Protein AF-A0A7X9KN10-F1 (afdb_monomer_lite)

Radius of gyration: 21.13 Å; chains: 1; bounding box: 51×43×58 Å

Structure (mmCIF, N/CA/C/O backbone):
data_AF-A0A7X9KN10-F1
#
_entry.id   AF-A0A7X9KN10-F1
#
loop_
_atom_site.group_PDB
_atom_site.id
_atom_site.type_symbol
_atom_site.label_atom_id
_atom_site.label_alt_id
_atom_site.label_comp_id
_atom_site.label_asym_id
_atom_site.label_entity_id
_atom_site.label_seq_id
_atom_site.pdbx_PDB_ins_code
_atom_site.Cartn_x
_atom_site.Cartn_y
_atom_site.Cartn_z
_atom_site.occupancy
_atom_site.B_iso_or_equiv
_atom_site.auth_seq_id
_atom_site.auth_comp_id
_atom_site.auth_asym_id
_atom_site.auth_atom_id
_atom_site.pdbx_PDB_model_num
ATOM 1 N N . TYR A 1 1 ? 19.160 -0.267 -22.738 1.00 94.94 1 TYR A N 1
ATOM 2 C CA . TYR A 1 1 ? 20.624 -0.060 -22.728 1.00 94.94 1 TYR A CA 1
ATOM 3 C C . TYR A 1 1 ? 20.928 1.258 -22.038 1.00 94.94 1 TYR A C 1
ATOM 5 O O . TYR A 1 1 ? 20.143 2.187 -22.183 1.00 94.94 1 TYR A O 1
ATOM 13 N N . MET A 1 2 ? 22.030 1.331 -21.299 1.00 96.31 2 MET A N 1
ATOM 14 C CA . MET A 1 2 ? 22.566 2.545 -20.688 1.00 96.31 2 MET A CA 1
ATOM 15 C C . MET A 1 2 ? 23.537 3.211 -21.665 1.00 96.31 2 MET A C 1
ATOM 17 O O . MET A 1 2 ? 24.309 2.525 -22.335 1.00 96.31 2 MET A O 1
ATOM 21 N N . ARG A 1 3 ? 23.489 4.541 -21.766 1.00 96.19 3 ARG A N 1
ATOM 22 C CA . ARG A 1 3 ? 24.441 5.310 -22.575 1.00 96.19 3 ARG A CA 1
ATOM 23 C C . ARG A 1 3 ? 25.687 5.589 -21.742 1.00 96.19 3 ARG A C 1
ATOM 25 O O . ARG A 1 3 ? 25.576 6.169 -20.667 1.00 96.19 3 ARG A O 1
ATOM 32 N N . THR A 1 4 ? 26.852 5.217 -22.252 1.00 96.19 4 THR A N 1
ATOM 33 C CA . THR A 1 4 ? 28.153 5.552 -21.667 1.00 96.19 4 THR A CA 1
ATOM 34 C C . THR A 1 4 ? 29.012 6.263 -22.708 1.00 96.19 4 THR A C 1
ATOM 36 O O . THR A 1 4 ? 28.696 6.270 -23.899 1.00 96.19 4 THR A O 1
ATOM 39 N N . THR A 1 5 ? 30.128 6.863 -22.290 1.00 96.12 5 THR A N 1
ATOM 40 C CA . THR A 1 5 ? 31.088 7.483 -23.224 1.00 96.12 5 THR A CA 1
ATOM 41 C C . THR A 1 5 ? 31.729 6.473 -24.179 1.00 96.12 5 THR A C 1
ATOM 43 O O . THR A 1 5 ? 32.298 6.866 -25.192 1.00 96.12 5 THR A O 1
ATOM 46 N N . ARG A 1 6 ? 31.629 5.174 -23.871 1.00 94.69 6 ARG A N 1
ATOM 47 C CA . ARG A 1 6 ? 32.185 4.067 -24.658 1.00 94.69 6 ARG A CA 1
ATOM 48 C C . ARG A 1 6 ? 31.149 3.385 -25.553 1.00 94.69 6 ARG A C 1
ATOM 50 O O . ARG A 1 6 ? 31.516 2.500 -26.319 1.00 94.69 6 ARG A O 1
ATOM 57 N N . GLY A 1 7 ? 29.880 3.785 -25.476 1.00 95.88 7 GLY A N 1
ATOM 58 C CA . GLY A 1 7 ? 28.798 3.230 -26.282 1.00 95.88 7 GLY A CA 1
ATOM 59 C C . GLY A 1 7 ? 27.590 2.804 -25.453 1.00 95.88 7 GLY A C 1
ATOM 60 O O . GLY A 1 7 ? 27.316 3.343 -24.382 1.00 95.88 7 GLY A O 1
ATOM 61 N N . LEU A 1 8 ? 26.819 1.860 -25.991 1.00 97.12 8 LEU A N 1
ATOM 62 C CA . LEU A 1 8 ? 25.632 1.324 -25.332 1.00 97.12 8 LEU A CA 1
ATOM 63 C C . LEU A 1 8 ? 25.994 0.095 -24.505 1.00 97.12 8 LEU A C 1
ATOM 65 O O . LEU A 1 8 ? 26.495 -0.892 -25.037 1.00 97.12 8 LEU A O 1
ATOM 69 N N . GLU A 1 9 ? 25.652 0.125 -23.224 1.00 96.94 9 GLU A N 1
ATOM 70 C CA . GLU A 1 9 ? 25.831 -1.007 -22.320 1.00 96.94 9 GLU A CA 1
ATOM 71 C C . GLU A 1 9 ? 24.484 -1.644 -21.986 1.00 96.94 9 GLU A C 1
ATOM 73 O O . GLU A 1 9 ? 23.473 -0.967 -21.764 1.00 96.94 9 GLU A O 1
ATOM 78 N N . ARG A 1 10 ? 24.425 -2.977 -22.007 1.00 96.69 10 ARG A N 1
ATOM 79 C CA . ARG A 1 10 ? 23.185 -3.694 -21.706 1.00 96.69 10 ARG A CA 1
ATOM 80 C C . ARG A 1 10 ? 22.887 -3.594 -20.212 1.00 96.69 10 ARG A C 1
ATOM 82 O O . ARG A 1 10 ? 23.730 -3.912 -19.383 1.00 96.69 10 ARG A O 1
ATOM 89 N N . VAL A 1 11 ? 21.660 -3.193 -19.890 1.00 96.88 11 VAL A N 1
ATOM 90 C CA . VAL A 1 11 ? 21.141 -3.187 -18.518 1.00 96.88 11 VAL A CA 1
ATOM 91 C C . VAL A 1 11 ? 20.359 -4.475 -18.317 1.00 96.88 11 VAL A C 1
ATOM 93 O O . VAL A 1 11 ? 19.468 -4.771 -19.111 1.00 96.88 11 VAL A O 1
ATOM 96 N N . HIS A 1 12 ? 20.708 -5.235 -17.283 1.00 95.25 12 HIS A N 1
ATOM 97 C CA . HIS A 1 12 ? 20.063 -6.513 -16.965 1.00 95.25 12 HIS A CA 1
ATOM 98 C C . HIS A 1 12 ? 19.034 -6.387 -15.839 1.00 95.25 12 HIS A C 1
ATOM 100 O O . HIS A 1 12 ? 18.070 -7.144 -15.812 1.00 95.25 12 HIS A O 1
ATOM 106 N N . ALA A 1 13 ? 19.210 -5.419 -14.939 1.00 96.75 13 ALA A N 1
ATOM 107 C CA . ALA A 1 13 ? 18.285 -5.140 -13.852 1.00 96.75 13 ALA A CA 1
ATOM 108 C C . ALA A 1 13 ? 18.209 -3.634 -13.580 1.00 96.75 13 ALA A C 1
ATOM 110 O O . ALA A 1 13 ? 19.205 -2.923 -13.726 1.00 96.75 13 ALA A O 1
ATOM 111 N N . VAL A 1 14 ? 17.033 -3.165 -13.175 1.00 96.00 14 VAL A N 1
ATOM 112 C CA . VAL A 1 14 ? 16.768 -1.779 -12.787 1.00 96.00 14 VAL A CA 1
ATOM 113 C C . VAL A 1 14 ? 16.155 -1.775 -11.395 1.00 96.00 14 VAL A C 1
ATOM 115 O O . VAL A 1 14 ? 15.059 -2.296 -11.194 1.00 96.00 14 VAL A O 1
ATOM 118 N N . TYR A 1 15 ? 16.846 -1.153 -10.442 1.00 96.62 15 TYR A N 1
ATOM 119 C CA . TYR A 1 15 ? 16.223 -0.737 -9.190 1.00 96.62 15 TYR A CA 1
ATOM 120 C C . TYR A 1 15 ? 15.508 0.591 -9.436 1.00 96.62 15 TYR A C 1
ATOM 122 O O . TYR A 1 15 ? 16.155 1.627 -9.608 1.00 96.62 15 TYR A O 1
ATOM 130 N N . ARG A 1 16 ? 14.179 0.552 -9.529 1.00 92.75 16 ARG A N 1
ATOM 131 C CA . ARG A 1 16 ? 13.374 1.741 -9.802 1.00 92.75 16 ARG A CA 1
ATOM 132 C C . ARG A 1 16 ? 13.058 2.483 -8.507 1.00 92.75 16 ARG A C 1
ATOM 134 O O . ARG A 1 16 ? 12.785 1.888 -7.470 1.00 92.75 16 ARG A O 1
ATOM 141 N N . ARG A 1 17 ? 13.057 3.809 -8.600 1.00 93.69 17 ARG A N 1
ATOM 142 C CA . ARG A 1 17 ? 12.629 4.743 -7.545 1.00 93.69 17 ARG A CA 1
ATOM 143 C C . ARG A 1 17 ? 11.554 5.685 -8.080 1.00 93.69 17 ARG A C 1
ATOM 145 O O . ARG A 1 17 ? 11.572 6.877 -7.809 1.00 93.69 17 ARG A O 1
ATOM 152 N N . LEU A 1 18 ? 10.696 5.125 -8.921 1.00 90.25 18 LEU A N 1
ATOM 153 C CA . LEU A 1 18 ? 9.658 5.815 -9.663 1.00 90.25 18 LEU A CA 1
ATOM 154 C C . LEU A 1 18 ? 8.410 4.937 -9.647 1.00 90.25 18 LEU A C 1
ATOM 156 O O . LEU A 1 18 ? 8.543 3.716 -9.782 1.00 90.25 18 LEU A O 1
ATOM 160 N N . ASP A 1 19 ? 7.242 5.555 -9.505 1.00 91.88 19 ASP A N 1
ATOM 161 C CA . ASP A 1 19 ? 5.953 4.865 -9.535 1.00 91.88 19 ASP A CA 1
ATOM 162 C C . ASP A 1 19 ? 5.658 4.276 -10.921 1.00 91.88 19 ASP A C 1
ATOM 164 O O . ASP A 1 19 ? 6.205 4.718 -11.938 1.00 91.88 19 ASP A O 1
ATOM 168 N N . ASP A 1 20 ? 4.790 3.263 -10.957 1.00 94.06 20 ASP A N 1
ATOM 169 C CA . ASP A 1 20 ? 4.433 2.511 -12.169 1.00 94.06 20 ASP A CA 1
ATOM 170 C C . ASP A 1 20 ? 3.943 3.445 -13.277 1.00 94.06 20 ASP A C 1
ATOM 172 O O . ASP A 1 20 ? 4.448 3.395 -14.397 1.00 94.06 20 ASP A O 1
ATOM 176 N N . ASP A 1 21 ? 3.051 4.370 -12.922 1.00 93.81 21 ASP A N 1
ATOM 177 C CA . ASP A 1 21 ? 2.433 5.354 -13.813 1.00 93.81 21 ASP A CA 1
ATOM 178 C C . ASP A 1 21 ? 3.431 6.136 -14.676 1.00 93.81 21 ASP A C 1
ATOM 180 O O . ASP A 1 21 ? 3.114 6.534 -15.797 1.00 93.81 21 ASP A O 1
ATOM 184 N N . PHE A 1 22 ? 4.635 6.379 -14.159 1.00 96.25 22 PHE A N 1
ATOM 185 C CA . PHE A 1 22 ? 5.619 7.243 -14.800 1.00 96.25 22 PHE A CA 1
ATOM 186 C C . PHE A 1 22 ? 6.720 6.471 -15.528 1.00 96.25 22 PHE A C 1
ATOM 188 O O . PHE A 1 22 ? 7.530 7.097 -16.212 1.00 96.25 22 PHE A O 1
ATOM 195 N N . ILE A 1 23 ? 6.781 5.142 -15.398 1.00 95.69 23 ILE A N 1
ATOM 196 C CA . ILE A 1 23 ? 7.951 4.347 -15.796 1.00 95.69 23 ILE A CA 1
ATOM 197 C C . ILE A 1 23 ? 8.077 4.125 -17.309 1.00 95.69 23 ILE A C 1
ATOM 199 O O . ILE A 1 23 ? 9.189 3.950 -17.812 1.00 95.69 23 ILE A O 1
ATOM 203 N N . ASP A 1 24 ? 6.962 4.146 -18.040 1.00 97.12 24 ASP A N 1
ATOM 204 C CA . ASP A 1 24 ? 6.918 3.932 -19.488 1.00 97.12 24 ASP A CA 1
ATOM 205 C C . ASP A 1 24 ? 5.727 4.688 -20.103 1.00 97.12 24 ASP A C 1
ATOM 207 O O . ASP A 1 24 ? 4.584 4.245 -19.960 1.00 97.12 24 ASP A O 1
ATOM 211 N N . PRO A 1 25 ? 5.959 5.810 -20.809 1.00 96.88 25 PRO A N 1
ATOM 212 C CA . PRO A 1 25 ? 4.875 6.602 -21.388 1.00 96.88 25 PRO A CA 1
ATOM 213 C C . PRO A 1 25 ? 4.157 5.908 -22.554 1.00 96.88 25 PRO A C 1
ATOM 215 O O . PRO A 1 25 ? 3.141 6.406 -23.026 1.00 96.88 25 PRO A O 1
ATOM 218 N N . LEU A 1 26 ? 4.666 4.772 -23.050 1.00 97.19 26 LEU A N 1
ATOM 219 C CA . LEU A 1 26 ? 3.982 4.002 -24.092 1.00 97.19 26 LEU A CA 1
ATOM 220 C C . LEU A 1 26 ? 2.920 3.045 -23.540 1.00 97.19 26 LEU A C 1
ATOM 222 O O . LEU A 1 26 ? 2.130 2.528 -24.325 1.00 97.19 26 LEU A O 1
ATOM 226 N N . GLU A 1 27 ? 2.921 2.784 -22.234 1.00 96.06 27 GLU A N 1
ATOM 227 C CA . GLU A 1 27 ? 1.994 1.840 -21.591 1.00 96.06 27 GLU A CA 1
ATOM 228 C C . GLU A 1 27 ? 1.183 2.497 -20.465 1.00 96.06 27 GLU A C 1
ATOM 230 O O . GLU A 1 27 ? 0.051 2.089 -20.221 1.00 96.06 27 GLU A O 1
ATOM 235 N N . PHE A 1 28 ? 1.738 3.518 -19.800 1.00 95.75 28 PHE A N 1
ATOM 236 C CA . PHE A 1 28 ? 1.0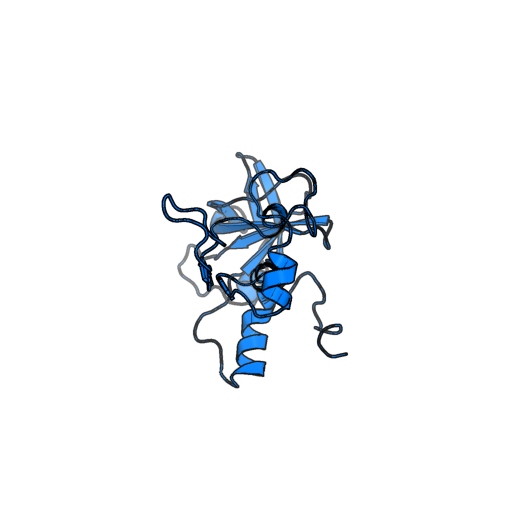93 4.241 -18.701 1.00 95.75 28 PHE A CA 1
ATOM 237 C C . PHE A 1 28 ? 0.829 5.709 -19.073 1.00 95.75 28 PHE A C 1
ATOM 239 O O . PHE A 1 28 ? 0.171 5.975 -20.077 1.00 95.75 28 PHE A O 1
ATOM 246 N N . ARG A 1 29 ? 1.299 6.680 -18.273 1.00 95.06 29 ARG A N 1
ATOM 247 C CA . ARG A 1 29 ? 1.040 8.107 -18.504 1.00 95.06 29 ARG A CA 1
ATOM 248 C C . ARG A 1 29 ? 1.792 8.620 -19.738 1.00 95.06 29 ARG A C 1
ATOM 250 O O . ARG A 1 29 ? 3.024 8.700 -19.690 1.00 95.06 29 ARG A O 1
ATOM 257 N N . PRO A 1 30 ? 1.094 9.016 -20.820 1.00 95.88 30 PRO A N 1
ATOM 258 C CA . PRO A 1 30 ? 1.738 9.402 -22.077 1.00 95.88 30 PRO A CA 1
ATOM 259 C C . PRO A 1 30 ? 2.505 10.727 -21.987 1.00 95.88 30 PRO A C 1
ATOM 261 O O . PRO A 1 30 ? 3.370 10.995 -22.816 1.00 95.88 30 PRO A O 1
ATOM 264 N N . ASP A 1 31 ? 2.203 11.549 -20.985 1.00 95.25 31 ASP A N 1
ATOM 265 C CA . ASP A 1 31 ? 2.880 12.806 -20.671 1.00 95.25 31 ASP A CA 1
ATOM 266 C C . ASP A 1 31 ? 4.082 12.630 -19.723 1.00 95.25 31 ASP A C 1
ATOM 268 O O . ASP A 1 31 ? 4.784 13.601 -19.431 1.00 95.25 31 ASP A O 1
ATOM 272 N N . SER A 1 32 ? 4.369 11.406 -19.257 1.00 94.38 32 SER A N 1
ATOM 273 C CA . SER A 1 32 ? 5.531 11.150 -18.403 1.00 94.38 32 SER A CA 1
ATOM 274 C C . SER A 1 32 ? 6.844 11.388 -19.152 1.00 94.38 32 SER A C 1
ATOM 276 O O . SER A 1 32 ? 7.168 10.715 -20.131 1.00 94.38 32 SER A O 1
ATOM 278 N N . MET A 1 33 ? 7.658 12.292 -18.607 1.00 94.75 33 MET A N 1
ATOM 279 C CA . MET A 1 33 ? 9.023 12.572 -19.069 1.00 94.75 33 MET A CA 1
ATOM 280 C C . MET A 1 33 ? 10.101 11.859 -18.232 1.00 94.75 33 MET A C 1
ATOM 282 O O . MET A 1 33 ? 11.291 12.047 -18.478 1.00 94.75 33 MET A O 1
ATOM 286 N N . LEU A 1 34 ? 9.700 11.078 -17.221 1.00 94.75 34 LEU A N 1
ATOM 287 C CA . LEU A 1 34 ? 10.609 10.443 -16.254 1.00 94.75 34 LEU A CA 1
ATOM 288 C C . LEU A 1 34 ? 11.011 9.017 -16.656 1.00 94.75 34 LEU A C 1
ATOM 290 O O . LEU A 1 34 ? 12.094 8.550 -16.300 1.00 94.75 34 LEU A O 1
ATOM 294 N N . GLY A 1 35 ? 10.121 8.323 -17.363 1.00 94.06 35 GLY A N 1
ATOM 295 C CA . GLY A 1 35 ? 10.255 6.915 -17.714 1.00 94.06 35 GLY A CA 1
ATOM 296 C C . GLY A 1 35 ? 11.144 6.631 -18.922 1.00 94.06 35 GLY A C 1
ATOM 297 O O . GLY A 1 35 ? 11.759 7.511 -19.522 1.00 94.06 35 GLY A O 1
ATOM 298 N N . VAL A 1 36 ? 11.176 5.357 -19.312 1.00 96.62 36 VAL A N 1
ATOM 299 C CA . VAL A 1 36 ? 11.877 4.879 -20.506 1.00 96.62 36 VAL A CA 1
ATOM 300 C C . VAL A 1 36 ? 10.857 4.234 -21.451 1.00 96.62 36 VAL A C 1
ATOM 302 O O . VAL A 1 36 ? 10.347 3.159 -21.135 1.00 96.62 36 VAL A O 1
ATOM 305 N N . PRO A 1 37 ? 10.582 4.838 -22.623 1.00 97.44 37 PRO A N 1
ATOM 306 C CA . PRO A 1 37 ? 9.661 4.277 -23.608 1.00 97.44 37 PRO A CA 1
ATOM 307 C C . PRO A 1 37 ? 10.003 2.826 -23.987 1.00 97.44 37 PRO A C 1
ATOM 309 O O . PRO A 1 37 ? 11.098 2.542 -24.481 1.00 97.44 37 PRO A O 1
ATOM 312 N N . GLY A 1 38 ? 9.057 1.906 -23.794 1.00 96.50 38 GLY A N 1
ATOM 313 C CA . GLY A 1 38 ? 9.187 0.481 -24.120 1.00 96.50 38 GLY A CA 1
ATOM 314 C C . GLY A 1 38 ? 9.874 -0.380 -23.052 1.00 96.50 38 GLY A C 1
ATOM 315 O O . GLY A 1 38 ? 10.154 -1.555 -23.313 1.00 96.50 38 GLY A O 1
ATOM 316 N N . LEU A 1 39 ? 10.145 0.167 -21.865 1.00 96.44 39 LEU A N 1
ATOM 317 C CA . LEU A 1 39 ? 10.701 -0.569 -20.731 1.00 96.44 39 LEU A CA 1
ATOM 318 C C . LEU A 1 39 ? 9.786 -1.708 -20.266 1.00 96.44 39 LEU A C 1
ATOM 320 O O . LEU A 1 39 ? 10.274 -2.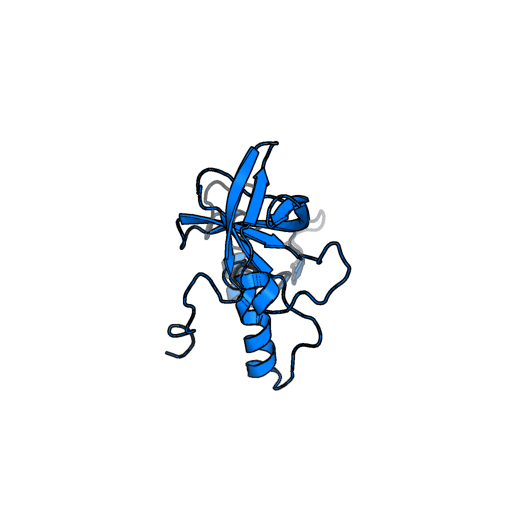805 -19.993 1.00 96.44 39 LEU A O 1
ATOM 324 N N . VAL A 1 40 ? 8.469 -1.502 -20.247 1.00 96.50 40 VAL A N 1
ATOM 325 C CA . VAL A 1 40 ? 7.505 -2.546 -19.862 1.00 96.50 40 VAL A CA 1
ATOM 326 C C . VAL A 1 40 ? 7.550 -3.707 -20.848 1.00 96.50 40 VAL A C 1
ATOM 328 O O . VAL A 1 40 ? 7.539 -4.868 -20.442 1.00 96.50 40 VAL A O 1
ATOM 331 N N . ARG A 1 41 ? 7.675 -3.427 -22.151 1.00 97.06 41 ARG A N 1
ATOM 332 C CA . ARG A 1 41 ? 7.831 -4.477 -23.169 1.00 97.06 41 ARG A CA 1
ATOM 333 C C . ARG A 1 41 ? 9.119 -5.273 -22.966 1.00 97.06 41 ARG A C 1
ATOM 335 O O . ARG A 1 41 ? 9.090 -6.497 -23.053 1.00 97.06 41 ARG A O 1
ATOM 342 N N . ALA A 1 42 ? 10.231 -4.606 -22.649 1.00 96.38 42 ALA A N 1
ATOM 343 C CA . ALA A 1 42 ? 11.501 -5.271 -22.351 1.00 96.38 42 ALA A CA 1
ATOM 344 C C . ALA A 1 42 ? 11.423 -6.156 -21.093 1.00 96.38 42 ALA A C 1
ATOM 346 O O . ALA A 1 42 ? 11.972 -7.264 -21.090 1.00 96.38 42 ALA A O 1
ATOM 347 N N . TYR A 1 43 ? 10.722 -5.684 -20.056 1.00 96.56 43 TYR A N 1
ATOM 348 C CA . TYR A 1 43 ? 10.447 -6.434 -18.830 1.00 96.56 43 TYR A CA 1
ATOM 349 C C . TYR A 1 43 ? 9.572 -7.663 -19.105 1.00 96.56 43 TYR A C 1
ATOM 351 O O . TYR A 1 43 ? 9.961 -8.778 -18.765 1.00 96.56 43 TYR A O 1
ATOM 359 N N . ARG A 1 44 ? 8.450 -7.495 -19.820 1.00 95.00 44 ARG A N 1
ATOM 360 C CA . ARG A 1 44 ? 7.555 -8.598 -20.225 1.00 95.00 44 ARG A CA 1
ATOM 361 C C . ARG A 1 44 ? 8.247 -9.630 -21.115 1.00 95.00 44 ARG A C 1
ATOM 363 O O . ARG A 1 44 ? 7.915 -10.806 -21.047 1.00 95.00 44 ARG A O 1
ATOM 370 N N . ALA A 1 45 ? 9.214 -9.204 -21.926 1.00 96.56 45 ALA A N 1
ATOM 371 C CA . ALA A 1 45 ? 10.045 -10.093 -22.737 1.00 96.56 45 ALA A CA 1
ATOM 372 C C . ALA A 1 45 ? 11.138 -10.829 -21.930 1.00 96.56 45 ALA A C 1
ATOM 374 O O . ALA A 1 45 ? 11.909 -11.590 -22.511 1.00 96.56 45 ALA A O 1
ATOM 375 N N . GLY A 1 46 ? 11.262 -10.580 -20.621 1.00 95.50 46 GLY A N 1
ATOM 376 C CA . GLY A 1 46 ? 12.269 -11.205 -19.757 1.00 95.50 46 GLY A CA 1
ATOM 377 C C . GLY A 1 46 ? 13.705 -10.739 -20.026 1.00 95.50 46 GLY A C 1
ATOM 378 O O . GLY A 1 46 ? 14.661 -11.403 -19.634 1.00 95.50 46 GLY A O 1
ATOM 379 N N . THR A 1 47 ? 13.888 -9.610 -20.719 1.00 96.31 47 THR A N 1
ATOM 380 C CA . THR A 1 47 ? 15.225 -9.130 -21.125 1.00 96.31 47 THR A CA 1
ATOM 381 C C . THR A 1 47 ? 15.888 -8.205 -20.104 1.00 96.31 47 THR A C 1
ATOM 383 O O . THR A 1 47 ? 17.100 -7.979 -20.199 1.00 96.31 47 THR A O 1
ATOM 386 N N . VAL A 1 48 ? 15.103 -7.703 -19.145 1.00 96.88 48 VAL A N 1
ATOM 387 C CA . VAL A 1 48 ? 15.510 -6.865 -18.012 1.00 96.88 48 VAL A CA 1
ATOM 388 C C . VAL A 1 48 ? 14.626 -7.184 -16.802 1.00 96.88 48 VAL A C 1
ATOM 390 O O . VAL A 1 48 ? 13.422 -7.373 -16.953 1.00 96.88 48 VAL A O 1
ATOM 393 N N . ALA A 1 49 ? 15.207 -7.233 -15.605 1.00 97.00 49 ALA A N 1
ATOM 394 C CA . ALA A 1 49 ? 14.471 -7.320 -14.344 1.00 97.00 49 ALA A CA 1
ATOM 395 C C . ALA A 1 49 ? 14.197 -5.920 -13.769 1.00 97.00 49 ALA A C 1
ATOM 397 O O . ALA A 1 49 ? 15.029 -5.022 -13.895 1.00 97.00 49 ALA A O 1
ATOM 398 N N . ILE A 1 50 ? 13.056 -5.732 -13.106 1.00 96.56 50 ILE A N 1
ATOM 399 C CA . ILE A 1 50 ? 12.701 -4.474 -12.433 1.00 96.56 50 ILE A CA 1
ATOM 400 C C . ILE A 1 50 ? 12.404 -4.774 -10.965 1.00 96.56 50 ILE A C 1
ATOM 402 O O . ILE A 1 50 ? 11.656 -5.703 -10.664 1.00 96.56 50 ILE A O 1
ATOM 406 N N . ALA A 1 51 ? 12.994 -3.988 -10.066 1.00 94.25 51 ALA A N 1
ATOM 407 C CA . ALA A 1 51 ? 12.779 -4.074 -8.627 1.00 94.25 51 ALA A CA 1
ATOM 408 C C . ALA A 1 51 ? 12.332 -2.708 -8.073 1.00 94.25 51 ALA A C 1
ATOM 410 O O . ALA A 1 51 ? 13.048 -1.727 -8.262 1.00 94.25 51 ALA A O 1
ATOM 411 N N . ASN A 1 52 ? 11.189 -2.583 -7.393 1.00 93.31 52 ASN A N 1
ATOM 412 C CA . ASN A 1 52 ? 10.126 -3.591 -7.239 1.00 93.31 52 ASN A CA 1
ATOM 413 C C . ASN A 1 52 ? 9.426 -3.889 -8.573 1.00 93.31 52 ASN A C 1
ATOM 415 O O . ASN A 1 52 ? 9.460 -3.062 -9.488 1.00 93.31 52 ASN A O 1
ATOM 419 N N . ALA A 1 53 ? 8.788 -5.058 -8.680 1.00 93.12 53 ALA A N 1
ATOM 420 C CA . ALA A 1 53 ? 7.995 -5.407 -9.857 1.00 93.12 53 ALA A CA 1
ATOM 421 C C . ALA A 1 53 ? 6.866 -4.386 -10.094 1.00 93.12 53 ALA A C 1
ATOM 423 O O . ALA A 1 53 ? 6.498 -3.621 -9.200 1.00 93.12 53 ALA A O 1
ATOM 424 N N . LEU A 1 54 ? 6.339 -4.352 -11.315 1.00 93.00 54 LEU A N 1
ATOM 425 C CA . LEU A 1 54 ? 5.152 -3.557 -11.625 1.00 93.00 54 LEU A CA 1
ATOM 426 C C . LEU A 1 54 ? 3.917 -4.219 -10.997 1.00 93.00 54 LEU A C 1
ATOM 428 O O . LEU A 1 54 ? 3.834 -5.445 -10.946 1.00 93.00 54 LEU A O 1
ATOM 432 N N . GLY A 1 55 ? 2.971 -3.416 -10.522 1.00 88.62 55 GLY A N 1
ATOM 433 C CA . GLY A 1 55 ? 1.713 -3.860 -9.927 1.00 88.62 55 GLY A CA 1
ATOM 434 C C . GLY A 1 55 ? 1.795 -4.266 -8.455 1.00 88.62 55 GLY A C 1
ATOM 435 O O . GLY A 1 55 ? 0.783 -4.684 -7.900 1.00 88.62 55 GLY A O 1
ATOM 436 N N . THR A 1 56 ? 2.946 -4.127 -7.783 1.00 90.50 56 THR A N 1
ATOM 437 C CA . THR A 1 56 ? 3.058 -4.476 -6.350 1.00 90.50 56 THR A CA 1
ATOM 438 C C . THR A 1 56 ? 2.156 -3.629 -5.454 1.00 90.50 56 THR A C 1
ATOM 440 O O . THR A 1 56 ? 1.810 -4.087 -4.371 1.00 90.50 56 THR A O 1
ATOM 443 N N . GLY A 1 57 ? 1.729 -2.452 -5.931 1.00 83.31 57 GLY A N 1
ATOM 444 C CA . GLY A 1 57 ? 0.810 -1.554 -5.226 1.00 83.31 57 GLY A CA 1
ATOM 445 C C . GLY A 1 57 ? -0.571 -2.154 -4.919 1.00 83.31 57 GLY A C 1
ATOM 446 O O . GLY A 1 57 ? -1.306 -1.658 -4.081 1.00 83.31 57 GLY A O 1
ATOM 447 N N . VAL A 1 58 ? -0.962 -3.248 -5.586 1.00 81.50 58 VAL A N 1
ATOM 448 C CA . VAL A 1 58 ? -2.218 -3.934 -5.240 1.00 81.50 58 VAL A CA 1
ATOM 449 C C . VAL A 1 58 ? -2.112 -4.681 -3.908 1.00 81.50 58 VAL A C 1
ATOM 451 O O . VAL A 1 58 ? -3.114 -4.893 -3.239 1.00 81.50 58 VAL A O 1
ATOM 454 N N . ALA A 1 59 ? -0.906 -5.114 -3.528 1.00 81.50 59 ALA A N 1
ATOM 455 C CA . ALA A 1 59 ? -0.693 -5.929 -2.336 1.00 81.50 59 ALA A CA 1
ATOM 456 C C . ALA A 1 59 ? -0.579 -5.088 -1.054 1.00 81.50 59 ALA A C 1
ATOM 458 O O . ALA A 1 59 ? -0.847 -5.604 0.028 1.00 81.50 59 ALA A O 1
ATOM 459 N N . ASP A 1 60 ? -0.184 -3.819 -1.167 1.00 78.56 60 ASP A N 1
ATOM 460 C CA . ASP A 1 60 ? -0.107 -2.865 -0.054 1.00 78.56 60 ASP A CA 1
ATOM 461 C C . ASP A 1 60 ? -1.293 -1.883 -0.014 1.00 78.56 60 ASP A C 1
ATOM 463 O O . ASP A 1 60 ? -1.370 -1.045 0.890 1.00 78.56 60 ASP A O 1
ATOM 467 N N . ASP A 1 61 ? -2.247 -2.017 -0.942 1.00 75.50 61 ASP A N 1
ATOM 468 C CA . ASP A 1 61 ? -3.477 -1.234 -0.953 1.00 75.50 61 ASP A CA 1
ATOM 469 C C . ASP A 1 61 ? -4.262 -1.430 0.353 1.00 75.50 61 ASP A C 1
ATOM 471 O O . ASP A 1 61 ? -4.417 -2.547 0.856 1.00 75.50 61 ASP A O 1
ATOM 475 N N . LYS A 1 62 ? -4.808 -0.343 0.909 1.00 69.38 62 LYS A N 1
ATOM 476 C CA . LYS A 1 62 ? -5.503 -0.388 2.206 1.00 69.38 62 LYS A CA 1
ATOM 477 C C . LYS A 1 62 ? -6.760 -1.255 2.189 1.00 69.38 62 LYS A C 1
ATOM 479 O O . LYS A 1 62 ? -7.121 -1.810 3.224 1.00 69.38 62 LYS A O 1
ATOM 484 N N . ALA A 1 63 ? -7.418 -1.401 1.041 1.00 67.88 63 ALA A N 1
ATOM 485 C CA . ALA A 1 63 ? -8.549 -2.310 0.894 1.00 67.88 63 ALA A CA 1
ATOM 486 C C . ALA A 1 63 ? -8.107 -3.782 0.890 1.00 67.88 63 ALA A C 1
ATOM 488 O O . ALA A 1 63 ? -8.894 -4.657 1.257 1.00 67.88 63 ALA A O 1
ATOM 489 N N . VAL A 1 64 ? -6.858 -4.059 0.502 1.00 72.50 64 VAL A N 1
ATOM 490 C CA . VAL A 1 64 ? -6.275 -5.407 0.469 1.00 72.50 64 VAL A CA 1
ATOM 491 C C . VAL A 1 64 ? -5.578 -5.759 1.782 1.00 72.50 64 VAL A C 1
ATOM 493 O O . VAL A 1 64 ? -5.624 -6.917 2.195 1.00 72.50 64 VAL A O 1
ATOM 496 N N . TYR A 1 65 ? -5.005 -4.775 2.479 1.00 75.06 65 TYR A N 1
ATOM 497 C CA . TYR A 1 65 ? -4.207 -4.961 3.694 1.00 75.06 65 TYR A CA 1
ATOM 498 C C . TYR A 1 65 ? -4.918 -5.792 4.768 1.00 75.06 65 TYR A C 1
ATOM 500 O O . TYR A 1 65 ? -4.289 -6.602 5.450 1.00 75.06 65 TYR A O 1
ATOM 508 N N . HIS A 1 66 ? -6.245 -5.674 4.882 1.00 72.38 66 HIS A N 1
ATOM 509 C CA . HIS A 1 66 ? -7.028 -6.489 5.810 1.00 72.38 66 HIS A CA 1
ATOM 510 C C . HIS A 1 66 ? -6.858 -8.004 5.582 1.00 72.38 66 HIS A C 1
ATOM 512 O O . HIS A 1 66 ? -6.870 -8.757 6.549 1.00 72.38 66 HIS A O 1
ATOM 518 N N . TYR A 1 67 ? -6.678 -8.463 4.342 1.00 80.50 67 TYR A N 1
ATOM 519 C CA . TYR A 1 67 ? -6.591 -9.889 4.010 1.00 80.50 67 TYR A CA 1
ATOM 520 C C . TYR A 1 67 ? -5.229 -10.519 4.309 1.00 80.50 67 TYR A C 1
ATOM 522 O O . TYR A 1 67 ? -5.090 -11.730 4.160 1.00 80.50 67 TYR A O 1
ATOM 530 N N . VAL A 1 68 ? -4.226 -9.746 4.739 1.00 86.38 68 VAL A N 1
ATOM 531 C CA . VAL A 1 68 ? -2.875 -10.260 5.020 1.00 86.38 68 VAL A CA 1
ATOM 532 C C . VAL A 1 68 ? -2.883 -11.462 5.988 1.00 86.38 68 VAL A C 1
ATOM 534 O O . VAL A 1 68 ? -2.242 -12.462 5.664 1.00 86.38 68 VAL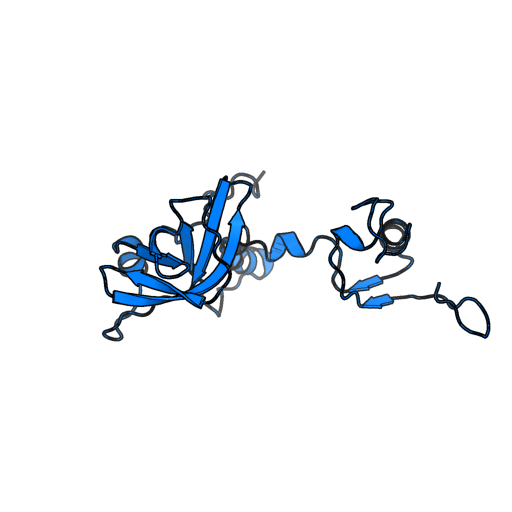 A O 1
ATOM 537 N N . PRO A 1 69 ? -3.642 -11.466 7.105 1.00 85.25 69 PRO A N 1
ATOM 538 C CA . PRO A 1 69 ? -3.811 -12.646 7.955 1.00 85.25 69 PRO A CA 1
ATOM 539 C C . PRO A 1 69 ? -4.308 -13.893 7.213 1.00 85.25 69 PRO A C 1
ATOM 541 O O . PRO A 1 69 ? -3.754 -14.977 7.381 1.00 85.25 69 PRO A O 1
ATOM 544 N N . GLU A 1 70 ? -5.320 -13.742 6.358 1.00 83.94 70 GLU A N 1
ATOM 545 C CA . GLU A 1 70 ? -5.864 -14.849 5.565 1.00 83.94 70 GLU A CA 1
ATOM 546 C C . GLU A 1 70 ? -4.874 -15.318 4.497 1.00 83.94 70 GLU A C 1
ATOM 548 O O . GLU A 1 70 ? -4.769 -16.514 4.243 1.00 83.94 70 GLU A O 1
ATOM 553 N N . MET A 1 71 ? -4.095 -14.407 3.906 1.00 89.12 71 MET A N 1
ATOM 554 C CA . MET A 1 71 ? -3.016 -14.762 2.983 1.00 89.12 71 MET A CA 1
ATOM 555 C C . MET A 1 71 ? -1.933 -15.588 3.682 1.00 89.12 71 MET A C 1
ATOM 557 O O . MET A 1 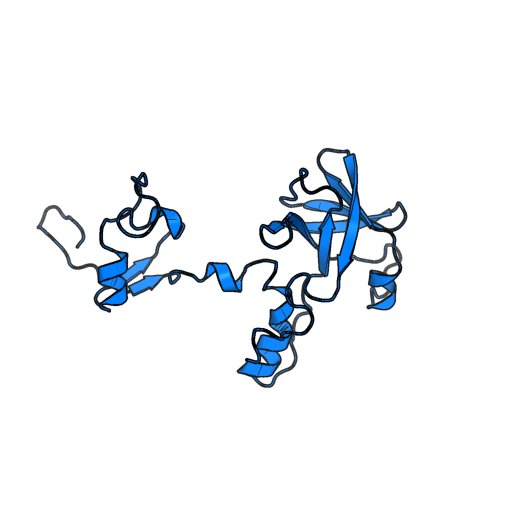71 ? -1.482 -16.580 3.115 1.00 89.12 71 MET A O 1
ATOM 561 N N . ILE A 1 72 ? -1.539 -15.225 4.908 1.00 92.31 72 ILE A N 1
ATOM 562 C CA . ILE A 1 72 ? -0.573 -15.995 5.709 1.00 92.31 72 ILE A CA 1
ATOM 563 C C . ILE A 1 72 ? -1.110 -17.410 5.948 1.00 92.31 72 ILE A C 1
ATOM 565 O O . ILE A 1 72 ? -0.435 -18.387 5.621 1.00 92.31 72 ILE A O 1
ATOM 569 N N . ARG A 1 73 ? -2.359 -17.535 6.412 1.00 92.25 73 ARG A N 1
ATOM 570 C CA . ARG A 1 73 ? -3.003 -18.841 6.629 1.00 92.25 73 ARG A CA 1
ATOM 571 C C . ARG A 1 73 ? -3.103 -19.660 5.345 1.00 92.25 73 ARG A C 1
ATOM 573 O O . ARG A 1 73 ? -2.821 -20.853 5.355 1.00 92.25 73 ARG A O 1
ATOM 580 N N . TYR A 1 74 ? -3.482 -19.033 4.235 1.00 92.50 74 TYR A N 1
ATOM 581 C CA . TYR A 1 74 ? -3.694 -19.710 2.958 1.00 92.50 74 TYR A CA 1
ATOM 582 C C . TYR A 1 74 ? -2.387 -20.156 2.288 1.00 92.50 74 TYR A C 1
ATOM 584 O O . TYR A 1 74 ? -2.288 -21.296 1.841 1.00 92.50 74 TYR A O 1
ATOM 592 N N . TYR A 1 75 ? -1.387 -19.272 2.201 1.00 95.75 75 TYR A N 1
ATOM 593 C CA . TYR A 1 75 ? -0.139 -19.546 1.482 1.00 95.75 75 TYR A CA 1
ATOM 594 C C . TYR A 1 75 ? 0.916 -20.256 2.336 1.00 95.75 75 TYR A C 1
ATOM 596 O O . TYR A 1 75 ? 1.715 -21.009 1.780 1.00 95.75 75 TYR A O 1
ATOM 604 N N . LEU A 1 76 ? 0.942 -20.019 3.653 1.00 95.75 76 LEU A N 1
ATOM 605 C CA . LEU A 1 76 ? 1.954 -20.578 4.559 1.00 95.75 76 LEU A CA 1
ATOM 606 C C . LEU A 1 76 ? 1.395 -21.656 5.497 1.00 95.75 76 LEU A C 1
ATOM 608 O O . LEU A 1 76 ? 2.164 -22.476 5.987 1.00 95.75 76 LEU A O 1
ATOM 612 N N . GLY A 1 77 ? 0.078 -21.703 5.732 1.00 93.62 77 GLY A N 1
ATOM 613 C CA . GLY A 1 77 ? -0.518 -22.636 6.698 1.00 93.62 77 GLY A CA 1
ATOM 614 C C . GLY A 1 77 ? -0.205 -22.287 8.157 1.00 93.62 77 GLY A C 1
ATOM 615 O O . GLY A 1 77 ? -0.284 -23.154 9.025 1.00 93.62 77 GLY A O 1
ATOM 616 N N . GLU A 1 78 ? 0.174 -21.037 8.420 1.00 94.88 78 GLU A N 1
ATOM 617 C CA . GLU A 1 78 ? 0.611 -20.543 9.726 1.00 94.88 78 GLU A CA 1
ATOM 618 C C . GLU A 1 78 ? -0.373 -19.507 10.285 1.00 94.88 78 GLU A C 1
ATOM 620 O O . GLU A 1 78 ? -1.123 -18.872 9.539 1.00 94.88 78 GLU A O 1
ATOM 625 N N . GLU A 1 79 ? -0.353 -19.304 11.604 1.00 93.38 79 GLU A N 1
ATOM 626 C CA . GLU A 1 79 ? -1.034 -18.165 12.222 1.00 93.38 79 GLU A CA 1
ATOM 627 C C . GLU A 1 79 ? -0.144 -16.911 12.162 1.00 93.38 79 GLU A C 1
ATOM 629 O O . GLU A 1 79 ? 1.066 -17.009 12.394 1.00 93.38 79 GLU A O 1
ATOM 634 N N . PRO A 1 80 ? -0.708 -15.719 11.886 1.00 88.88 80 PRO A N 1
ATOM 635 C CA . PRO A 1 80 ? 0.058 -14.477 11.870 1.00 88.88 80 PRO A CA 1
ATOM 636 C C . PRO A 1 80 ? 0.737 -14.209 13.216 1.00 88.88 80 PRO A C 1
ATOM 638 O O . PRO A 1 80 ? 0.086 -14.160 14.256 1.00 88.88 80 PRO A O 1
ATOM 641 N N . LEU A 1 81 ? 2.051 -13.976 13.187 1.00 88.56 81 LEU A N 1
ATOM 642 C CA . LEU A 1 81 ? 2.823 -13.622 14.385 1.00 88.56 81 LEU A CA 1
ATOM 643 C C . LEU A 1 81 ? 2.584 -12.177 14.846 1.00 88.56 81 LEU A C 1
ATOM 645 O O . LEU A 1 81 ? 2.801 -11.857 16.012 1.00 88.56 81 LEU A O 1
ATOM 649 N N . LEU A 1 82 ? 2.185 -11.300 13.922 1.00 85.50 82 LEU A N 1
ATOM 650 C CA . LEU A 1 82 ? 1.906 -9.889 14.171 1.00 85.50 82 LEU A CA 1
ATOM 651 C C . LEU A 1 82 ? 0.435 -9.604 13.873 1.00 85.50 82 LEU A C 1
ATOM 653 O O . LEU A 1 82 ? -0.090 -10.036 12.844 1.00 85.50 82 LEU A O 1
ATOM 657 N N . GLU A 1 83 ? -0.214 -8.859 14.766 1.00 74.44 83 GLU A N 1
ATOM 658 C CA . GLU A 1 83 ? -1.589 -8.408 14.563 1.00 74.44 83 GLU A CA 1
ATOM 659 C C . GLU A 1 83 ? -1.667 -7.343 13.468 1.00 74.44 83 GLU A C 1
ATOM 661 O O . GLU A 1 83 ? -0.786 -6.492 13.327 1.00 74.44 83 GLU A O 1
ATOM 666 N N . ASN A 1 84 ? -2.756 -7.384 12.702 1.00 72.69 84 ASN A N 1
ATOM 667 C CA . ASN A 1 84 ? -2.994 -6.427 11.633 1.00 72.69 84 ASN A CA 1
ATOM 668 C C . ASN A 1 84 ? -3.515 -5.089 12.183 1.00 72.69 84 ASN A C 1
ATOM 670 O O . ASN A 1 84 ? -4.221 -5.042 13.194 1.00 72.69 84 ASN A O 1
ATOM 674 N N . VAL A 1 85 ? -3.208 -3.993 11.491 1.00 69.94 85 VAL A N 1
ATOM 675 C CA . VAL A 1 85 ? -3.655 -2.645 11.878 1.00 69.94 85 VAL A CA 1
ATOM 676 C C . VAL A 1 85 ? -5.173 -2.506 11.662 1.00 69.94 85 VAL A C 1
ATOM 678 O O . VAL A 1 85 ? -5.716 -2.984 10.665 1.00 69.94 85 VAL A O 1
ATOM 681 N N . ARG A 1 86 ? -5.878 -1.816 12.569 1.00 70.50 86 ARG A N 1
ATOM 682 C CA . ARG A 1 86 ? -7.328 -1.546 12.451 1.00 70.50 86 ARG A CA 1
ATOM 683 C C . ARG A 1 86 ? -7.586 -0.475 11.392 1.00 70.50 86 ARG A C 1
ATOM 685 O O . ARG A 1 86 ? -6.786 0.447 11.258 1.00 70.50 86 ARG A O 1
ATOM 692 N N . THR A 1 87 ? -8.703 -0.573 10.665 1.00 63.84 87 THR A N 1
ATOM 693 C CA . THR A 1 87 ? -9.051 0.360 9.577 1.00 63.84 87 THR A CA 1
ATOM 694 C C . THR A 1 87 ? -10.271 1.215 9.944 1.00 63.84 87 THR A C 1
ATOM 696 O O . THR A 1 87 ? -11.296 0.699 10.389 1.00 63.84 87 THR A O 1
ATOM 699 N N . TYR A 1 88 ? -10.168 2.522 9.725 1.00 67.31 88 TYR A N 1
ATOM 700 C CA . TYR A 1 88 ? -11.163 3.565 9.963 1.00 67.31 88 TYR A CA 1
ATOM 701 C C . TYR A 1 88 ? -11.606 4.166 8.629 1.00 67.31 88 TYR A C 1
ATOM 703 O O . TYR A 1 88 ? -10.780 4.539 7.802 1.00 67.31 88 TYR A O 1
ATOM 711 N N . LEU A 1 89 ? -12.909 4.267 8.417 1.00 68.75 89 LEU A N 1
ATOM 712 C CA . LEU A 1 89 ? -13.523 4.912 7.263 1.00 68.75 89 LEU A CA 1
ATOM 713 C C . LEU A 1 89 ? -14.136 6.235 7.724 1.00 68.75 89 LEU A C 1
ATOM 715 O O . LEU A 1 89 ? -14.991 6.224 8.616 1.00 68.75 89 LEU A O 1
ATOM 719 N N . LEU A 1 90 ? -13.720 7.357 7.138 1.00 68.19 90 LEU A N 1
ATOM 720 C CA . LEU A 1 90 ? -14.377 8.637 7.397 1.00 68.19 90 LEU A CA 1
ATOM 721 C C . LEU A 1 90 ? -15.788 8.644 6.813 1.00 68.19 90 LEU A C 1
ATOM 723 O O . LEU A 1 90 ? -16.055 8.045 5.772 1.00 68.19 90 LEU A O 1
ATOM 727 N N . THR A 1 91 ? -16.695 9.333 7.500 1.00 70.56 91 THR A N 1
ATOM 728 C CA . THR A 1 91 ? -18.064 9.545 7.008 1.00 70.56 91 THR A CA 1
ATOM 729 C C . THR A 1 91 ? -18.162 10.670 5.978 1.00 70.56 91 THR A C 1
ATOM 731 O O . THR A 1 91 ? -19.092 10.655 5.175 1.00 70.56 91 THR A O 1
ATOM 734 N N . ASP A 1 92 ? -17.196 11.593 5.967 1.00 71.06 92 ASP A N 1
ATOM 735 C CA . ASP A 1 92 ? -17.029 12.624 4.942 1.00 71.06 92 ASP A CA 1
ATOM 736 C C . ASP A 1 92 ? -15.937 12.198 3.937 1.00 71.06 92 ASP A C 1
ATOM 738 O O . ASP A 1 92 ? -14.776 12.033 4.331 1.00 71.06 92 ASP A O 1
ATOM 742 N N . PRO A 1 93 ? -16.280 11.983 2.655 1.00 64.62 93 PRO A N 1
ATOM 743 C CA . PRO A 1 93 ? -15.322 11.571 1.639 1.00 64.62 93 PRO A CA 1
ATOM 744 C C . PRO A 1 93 ? -14.426 12.708 1.125 1.00 64.62 93 PRO A C 1
ATOM 746 O O . PRO A 1 93 ? -13.387 12.410 0.540 1.00 64.62 93 PRO A O 1
ATOM 749 N N . GLU A 1 94 ? -14.773 13.986 1.325 1.00 72.44 94 GLU A N 1
ATOM 750 C CA . GLU A 1 94 ? -13.950 15.108 0.835 1.00 72.44 94 GLU A CA 1
ATOM 751 C C . GLU A 1 94 ? -12.687 15.321 1.683 1.00 72.44 94 GLU A C 1
ATOM 753 O O . GLU A 1 94 ? -11.686 15.869 1.212 1.00 72.44 94 GLU A O 1
ATOM 758 N N . GLN A 1 95 ? -12.706 14.842 2.926 1.00 75.12 95 GLN A N 1
ATOM 759 C CA . GLN A 1 95 ? -11.607 14.977 3.871 1.00 75.12 95 GLN A CA 1
ATOM 760 C C . GLN A 1 95 ? -10.612 13.830 3.714 1.00 75.12 95 GLN A C 1
ATOM 762 O O . GLN A 1 95 ? -10.936 12.656 3.888 1.00 75.12 95 GLN A O 1
ATOM 767 N N . LEU A 1 96 ? -9.363 14.156 3.393 1.00 78.50 96 LEU A N 1
ATOM 768 C CA . LEU A 1 96 ? -8.325 13.160 3.147 1.00 78.50 96 LEU A CA 1
ATOM 769 C C . LEU A 1 96 ? -7.522 12.885 4.413 1.00 78.50 96 LEU A C 1
ATOM 771 O O . LEU A 1 96 ? -6.983 13.800 5.032 1.00 78.50 96 LEU A O 1
ATOM 775 N N . LEU A 1 97 ? -7.412 11.603 4.758 1.00 79.06 97 LEU A N 1
ATOM 776 C CA . LEU A 1 97 ? -6.457 11.140 5.753 1.00 79.06 97 LEU A CA 1
ATOM 777 C C . LEU A 1 97 ? -5.101 10.955 5.081 1.00 79.06 97 LEU A C 1
ATOM 779 O O . LEU A 1 97 ? -5.002 10.346 4.013 1.00 79.06 97 LEU A O 1
ATOM 783 N N . TYR A 1 98 ? -4.054 11.436 5.736 1.00 75.56 98 TYR A N 1
ATOM 784 C CA . TYR A 1 98 ? -2.679 11.335 5.279 1.00 75.56 98 TYR A CA 1
ATOM 785 C C . TYR A 1 98 ? -1.871 10.473 6.248 1.00 75.56 98 TYR A C 1
ATOM 787 O O . TYR A 1 98 ? -1.471 9.358 5.892 1.00 75.56 98 TYR A O 1
AT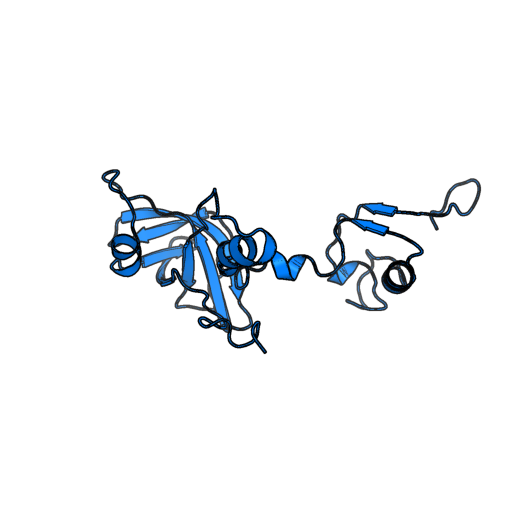OM 795 N N . HIS A 1 99 ? -1.620 10.979 7.457 1.00 84.06 99 HIS A N 1
ATOM 796 C CA . HIS A 1 99 ? -0.808 10.338 8.489 1.00 84.06 99 HIS A CA 1
ATOM 797 C C . HIS A 1 99 ? -0.832 11.143 9.804 1.00 84.06 99 HIS A C 1
ATOM 799 O O . HIS A 1 99 ? -0.772 12.371 9.791 1.00 84.06 99 HIS A O 1
ATOM 805 N N . ASN A 1 100 ? -0.768 10.442 10.940 1.00 87.12 100 ASN A N 1
ATOM 806 C CA . ASN A 1 100 ? -0.724 10.960 12.313 1.00 87.12 100 ASN A CA 1
ATOM 807 C C . ASN A 1 100 ? -1.956 11.742 12.789 1.00 87.12 100 ASN A C 1
ATOM 809 O O . ASN A 1 100 ? -1.898 12.356 13.855 1.00 87.12 100 ASN A O 1
ATOM 813 N N . GLU A 1 101 ? -3.077 11.689 12.073 1.00 92.06 101 GLU A N 1
ATOM 814 C CA . GLU A 1 101 ? -4.333 12.259 12.557 1.00 92.06 101 GLU A CA 1
ATOM 815 C C . GLU A 1 101 ? -4.761 11.572 13.870 1.00 92.06 101 GLU A C 1
ATOM 817 O O . GLU A 1 101 ? -4.777 10.336 13.931 1.00 92.06 101 GLU A O 1
ATOM 822 N N . PRO A 1 102 ? -5.087 12.323 14.940 1.00 93.50 102 PRO A N 1
ATOM 823 C CA . PRO A 1 102 ? -5.543 11.744 16.200 1.00 93.50 102 PRO A CA 1
ATOM 824 C C . PRO A 1 102 ? -6.822 10.920 16.036 1.00 93.50 102 PRO A C 1
ATOM 826 O O . PRO A 1 102 ? -7.799 11.382 15.445 1.00 93.50 102 PRO A O 1
ATOM 829 N N . ILE A 1 103 ? -6.828 9.719 16.619 1.00 94.38 103 ILE A N 1
ATOM 830 C CA . ILE A 1 103 ? -8.018 8.874 16.737 1.00 94.38 103 ILE A CA 1
ATOM 831 C C . ILE A 1 103 ? -8.650 9.140 18.097 1.00 94.38 103 ILE A C 1
ATOM 833 O O . ILE A 1 103 ? -8.066 8.826 19.140 1.00 94.38 103 ILE A O 1
ATOM 837 N N . TRP A 1 104 ? -9.864 9.671 18.078 1.00 94.94 104 TRP A N 1
ATOM 838 C CA . TRP A 1 104 ? -10.700 9.863 19.250 1.00 94.94 104 TRP A CA 1
ATOM 839 C C . TRP A 1 104 ? -11.681 8.699 19.385 1.00 94.94 104 TRP A C 1
ATOM 841 O O . TRP A 1 104 ? -12.269 8.258 18.399 1.00 94.94 104 TRP A O 1
ATOM 851 N N . ARG A 1 105 ? -11.872 8.216 20.613 1.00 93.44 105 ARG A N 1
ATOM 852 C CA . ARG A 1 105 ? -12.929 7.274 20.992 1.00 93.44 105 ARG A CA 1
ATOM 853 C C . ARG A 1 105 ? -13.651 7.834 22.205 1.00 93.44 105 ARG A C 1
ATOM 855 O O . ARG A 1 105 ? -13.003 8.107 23.208 1.00 93.44 105 ARG A O 1
ATOM 862 N N . ASP A 1 106 ? -14.964 8.016 22.120 1.00 93.12 106 ASP A N 1
ATOM 863 C CA . ASP A 1 106 ? -15.799 8.534 23.219 1.00 93.12 106 ASP A CA 1
ATOM 864 C C . ASP A 1 106 ? -15.215 9.804 23.892 1.00 93.12 106 ASP A C 1
ATOM 866 O O . ASP A 1 106 ? -15.238 9.965 25.112 1.00 93.12 106 ASP A O 1
ATOM 870 N N . GLY A 1 107 ? -14.649 10.710 23.086 1.00 92.25 107 GLY A N 1
ATOM 871 C CA . GLY A 1 107 ? -14.094 11.986 23.549 1.00 92.25 107 GLY A CA 1
ATOM 872 C C . GLY A 1 107 ? -12.668 11.941 24.113 1.00 92.25 107 GLY A C 1
ATOM 873 O O . GLY A 1 107 ? -12.171 12.985 24.537 1.00 92.25 107 GLY A O 1
ATOM 874 N N . VAL A 1 108 ? -11.980 10.795 24.078 1.00 93.25 108 VAL A N 1
ATOM 875 C CA . VAL A 1 108 ? -10.561 10.669 24.464 1.00 93.25 108 VAL A CA 1
ATOM 876 C C . VAL A 1 108 ? -9.690 10.218 23.295 1.00 93.25 108 VAL A C 1
ATOM 878 O O . VAL A 1 108 ? -10.115 9.410 22.473 1.00 93.25 108 VAL A O 1
ATOM 881 N N . ILE A 1 109 ? -8.456 10.721 23.220 1.00 93.44 109 ILE A N 1
ATOM 882 C CA . ILE A 1 109 ? -7.479 10.254 22.228 1.00 93.44 109 ILE A CA 1
ATOM 883 C C . ILE A 1 109 ? -7.023 8.853 22.626 1.00 93.44 109 ILE A C 1
ATOM 885 O O . ILE A 1 109 ? -6.514 8.648 23.727 1.00 93.44 109 ILE A O 1
ATOM 889 N N . VAL A 1 110 ? -7.187 7.903 21.712 1.00 93.31 110 VAL A N 1
ATOM 890 C CA . VAL A 1 110 ? -6.821 6.493 21.908 1.00 93.31 110 VAL A CA 1
ATOM 891 C C . VAL A 1 110 ? -5.764 6.012 20.920 1.00 93.31 110 VAL A C 1
ATOM 893 O O . VAL A 1 110 ? -5.290 4.887 21.034 1.00 93.31 110 VAL A O 1
ATOM 896 N N . GLY A 1 111 ? -5.368 6.837 19.952 1.00 92.38 111 GLY A N 1
ATOM 897 C CA . GLY A 1 111 ? -4.344 6.478 18.980 1.00 92.38 111 GLY A CA 1
ATOM 898 C C . GLY A 1 111 ? -4.141 7.542 17.913 1.00 92.38 111 GLY A C 1
ATOM 899 O O . GLY A 1 111 ? -4.588 8.680 18.055 1.00 92.38 111 GLY A O 1
ATOM 900 N N . SER A 1 112 ? -3.480 7.152 16.830 1.00 91.94 112 SER A N 1
ATOM 901 C CA . SER A 1 112 ? -3.313 7.976 15.637 1.00 91.94 112 SER A CA 1
ATOM 902 C C . SER A 1 112 ? -3.407 7.132 14.369 1.00 91.94 112 SER A C 1
ATOM 904 O O . SER A 1 112 ? -3.136 5.924 14.372 1.00 91.94 112 SER A O 1
ATOM 906 N N . ILE A 1 113 ? -3.797 7.776 13.272 1.00 91.62 113 ILE A N 1
ATOM 907 C CA . ILE A 1 113 ? -3.763 7.186 11.940 1.00 91.62 113 ILE A CA 1
ATOM 908 C C . ILE A 1 113 ? -2.301 6.948 11.548 1.00 91.62 113 ILE A C 1
ATOM 910 O O . ILE A 1 113 ? -1.480 7.857 11.520 1.00 91.62 113 ILE A O 1
ATOM 914 N N . THR A 1 114 ? -1.955 5.709 11.229 1.00 85.88 114 THR A N 1
ATOM 915 C CA . THR A 1 114 ? -0.635 5.316 10.729 1.00 85.88 114 THR A CA 1
ATOM 916 C C . THR A 1 114 ? -0.539 5.426 9.214 1.00 85.88 114 THR A C 1
ATOM 918 O O . THR A 1 114 ? 0.558 5.557 8.679 1.00 85.88 114 THR A O 1
ATOM 921 N N . SER A 1 115 ? -1.656 5.396 8.490 1.00 82.88 115 SER A N 1
ATOM 922 C CA . SER A 1 115 ? -1.668 5.599 7.040 1.00 82.88 115 SER A CA 1
ATOM 923 C C . SER A 1 115 ? -3.063 5.970 6.557 1.00 82.88 115 SER A C 1
ATOM 925 O O . SER A 1 115 ? -4.015 5.290 6.927 1.00 82.88 115 SER A O 1
ATOM 927 N N . GLY A 1 116 ? -3.184 6.967 5.678 1.00 85.44 116 GLY A N 1
ATOM 928 C CA . GLY A 1 116 ? -4.437 7.355 5.021 1.00 85.44 116 GLY A CA 1
ATOM 929 C C . GLY A 1 116 ? -4.411 7.214 3.489 1.00 85.44 116 GLY A C 1
ATOM 930 O O . GLY A 1 116 ? -3.343 7.142 2.879 1.00 85.44 116 GLY A O 1
ATOM 931 N N . MET A 1 117 ? -5.565 7.011 2.853 1.00 81.25 117 MET A N 1
ATOM 932 C CA . MET A 1 117 ? -5.748 6.949 1.391 1.00 81.25 117 MET A CA 1
ATOM 933 C C . MET A 1 117 ? -7.214 7.183 1.037 1.00 81.25 117 MET A C 1
ATOM 935 O O . MET A 1 117 ? -8.108 6.805 1.786 1.00 81.25 117 MET A O 1
ATOM 939 N N . TYR A 1 118 ? -7.461 7.711 -0.157 1.00 81.44 118 TYR A N 1
ATOM 940 C CA . TYR A 1 118 ? -8.794 7.707 -0.740 1.00 81.44 118 TYR A CA 1
ATOM 941 C C . TYR A 1 118 ? -9.104 6.362 -1.414 1.00 81.44 118 TYR A C 1
ATOM 943 O O . TYR A 1 118 ? -8.448 5.969 -2.379 1.00 81.44 118 TYR A O 1
ATOM 951 N N . GLY A 1 119 ? -10.096 5.638 -0.903 1.00 78.00 119 GLY A N 1
ATOM 952 C CA . GLY A 1 119 ? -10.553 4.382 -1.483 1.00 78.00 119 GLY A CA 1
ATOM 953 C C . GLY A 1 119 ? -11.550 4.635 -2.606 1.00 78.00 119 GLY A C 1
ATOM 954 O O . GLY A 1 119 ? -12.747 4.666 -2.350 1.00 78.00 119 GLY A O 1
ATOM 955 N N . HIS A 1 120 ? -11.087 4.748 -3.854 1.00 76.69 120 HIS A N 1
ATOM 956 C CA . HIS A 1 120 ? -11.954 5.025 -5.013 1.00 76.69 120 HIS A CA 1
ATOM 957 C C . HIS A 1 120 ? -13.113 4.030 -5.187 1.00 76.69 120 HIS A C 1
ATOM 959 O O . HIS A 1 120 ? -14.197 4.411 -5.612 1.00 76.69 120 HIS A O 1
ATOM 965 N N . THR A 1 121 ? -12.917 2.758 -4.831 1.00 74.12 121 THR A N 1
ATOM 966 C CA . THR A 1 121 ? -13.981 1.737 -4.887 1.00 74.12 121 THR A CA 1
ATOM 967 C C . THR A 1 121 ? -15.079 1.966 -3.845 1.00 74.12 121 THR A C 1
ATOM 969 O O . THR A 1 121 ? -16.203 1.502 -4.018 1.00 74.12 121 THR A O 1
ATOM 972 N N . LEU A 1 122 ? -14.744 2.644 -2.749 1.00 74.44 122 LEU A N 1
ATOM 973 C CA . LEU A 1 122 ? -15.644 2.945 -1.637 1.00 74.44 122 LEU A CA 1
ATOM 974 C C . LEU A 1 122 ? -16.139 4.394 -1.660 1.00 74.44 122 LEU A C 1
ATOM 976 O O . LEU A 1 122 ? -16.982 4.733 -0.837 1.00 74.44 122 LEU A O 1
ATOM 980 N N . ASP A 1 123 ? -15.606 5.214 -2.571 1.00 80.56 123 ASP A N 1
ATOM 981 C CA . ASP A 1 123 ? -15.866 6.651 -2.678 1.00 80.56 123 ASP A CA 1
ATOM 982 C C . ASP A 1 123 ? -15.655 7.386 -1.343 1.00 80.56 123 ASP A C 1
ATOM 984 O O . ASP A 1 123 ? -16.442 8.239 -0.949 1.00 80.56 123 ASP A O 1
ATOM 988 N N . ALA A 1 124 ? -14.617 6.993 -0.593 1.00 79.81 124 ALA A N 1
ATOM 989 C CA . ALA A 1 124 ? -14.420 7.453 0.777 1.00 79.81 124 ALA A CA 1
ATOM 990 C C . ALA A 1 124 ? -12.958 7.428 1.232 1.00 79.81 124 ALA A C 1
ATOM 992 O O . ALA A 1 124 ? -12.136 6.630 0.773 1.00 79.81 124 ALA A O 1
ATOM 993 N N . SER A 1 125 ? -12.655 8.296 2.194 1.00 84.12 125 SER A N 1
ATOM 994 C CA . SER A 1 125 ? -11.350 8.400 2.836 1.00 84.12 125 SER A CA 1
ATOM 995 C C . SER A 1 125 ? -11.166 7.307 3.889 1.00 84.12 125 SER A C 1
ATOM 997 O O . SER A 1 125 ? -11.975 7.146 4.806 1.00 84.12 125 SER A O 1
ATOM 999 N N . LEU A 1 126 ? -10.097 6.532 3.740 1.00 86.44 126 LEU A N 1
ATOM 1000 C CA . LEU A 1 126 ? -9.724 5.420 4.602 1.00 86.44 126 LEU A CA 1
ATOM 1001 C C . LEU A 1 126 ? -8.443 5.749 5.361 1.00 86.44 126 LEU A C 1
ATOM 1003 O O . LEU A 1 126 ? -7.455 6.192 4.779 1.00 86.44 126 LEU A O 1
ATOM 1007 N N . GLY A 1 127 ? -8.423 5.427 6.645 1.00 86.06 127 GLY A N 1
ATOM 1008 C CA . GLY A 1 127 ? -7.248 5.463 7.500 1.00 86.06 127 GLY A CA 1
ATOM 1009 C C . GLY A 1 127 ? -7.022 4.113 8.156 1.00 86.06 127 GLY A C 1
ATOM 1010 O O . GLY A 1 127 ? -7.962 3.382 8.427 1.00 86.06 127 GLY A O 1
ATOM 1011 N N . MET A 1 128 ? -5.782 3.761 8.448 1.00 86.50 128 MET A N 1
ATOM 1012 C CA . MET A 1 128 ? -5.458 2.663 9.357 1.00 86.50 128 MET A CA 1
ATOM 1013 C C . MET A 1 128 ? -4.807 3.241 10.599 1.00 86.50 128 MET A C 1
ATOM 1015 O O . MET A 1 128 ? -4.092 4.230 10.492 1.00 86.50 128 MET A O 1
ATOM 1019 N N . GLY A 1 129 ? -5.026 2.642 11.763 1.00 87.12 129 GLY A N 1
ATOM 1020 C CA . GLY A 1 129 ? -4.366 3.060 12.992 1.00 87.12 129 GLY A CA 1
ATOM 1021 C C . GLY A 1 129 ? -4.534 2.069 14.134 1.00 87.12 129 GLY A C 1
ATOM 1022 O O . GLY A 1 129 ? -5.465 1.263 14.167 1.00 87.12 129 GLY A O 1
ATOM 1023 N N . TYR A 1 130 ? -3.611 2.121 15.085 1.00 85.00 130 TYR A N 1
ATOM 1024 C CA . TYR A 1 130 ? -3.719 1.351 16.320 1.00 85.00 130 TYR A CA 1
ATOM 1025 C C . TYR A 1 130 ? -4.482 2.163 17.358 1.00 85.00 130 TYR A C 1
ATOM 1027 O O . TYR A 1 130 ? -4.378 3.389 17.375 1.00 85.00 130 TYR A O 1
ATOM 1035 N N . VAL A 1 131 ? -5.230 1.483 18.229 1.00 87.69 131 VAL A N 1
ATOM 1036 C CA . VAL A 1 131 ? -5.808 2.133 19.409 1.00 87.69 131 VAL A CA 1
ATOM 1037 C C . VAL A 1 131 ? -5.469 1.367 20.670 1.00 87.69 131 VAL A C 1
ATOM 1039 O O . VAL A 1 131 ? -5.479 0.133 20.675 1.00 87.69 131 VAL A O 1
ATOM 1042 N N . SER A 1 132 ? -5.201 2.142 21.710 1.00 86.69 132 SER A N 1
ATOM 1043 C CA . SER A 1 132 ? -4.837 1.710 23.047 1.00 86.69 132 SER A CA 1
ATOM 1044 C C . SER A 1 132 ? -5.840 2.290 24.033 1.00 86.69 132 SER A C 1
ATOM 1046 O O . SER A 1 132 ? -6.185 3.472 23.959 1.00 86.69 132 SER A O 1
ATOM 1048 N N . ALA A 1 133 ? -6.299 1.469 24.972 1.00 86.12 133 ALA A N 1
ATOM 1049 C CA . ALA A 1 133 ? -7.185 1.930 26.018 1.00 86.12 133 ALA A CA 1
ATOM 1050 C C . ALA A 1 133 ? -6.388 2.839 26.971 1.00 86.12 133 ALA A C 1
ATOM 1052 O O . ALA A 1 133 ? -5.289 2.456 27.386 1.00 86.12 133 ALA A O 1
ATOM 1053 N N . PRO A 1 134 ? -6.897 4.032 27.331 1.00 82.25 134 PRO A N 1
ATOM 1054 C CA . PRO A 1 134 ? -6.164 4.962 28.195 1.00 82.25 134 PRO A CA 1
ATOM 1055 C C . PRO A 1 134 ? -5.827 4.389 29.578 1.00 82.25 134 PRO A C 1
ATOM 1057 O O . PRO A 1 134 ? -4.872 4.825 30.214 1.00 82.25 134 PRO A O 1
ATOM 1060 N N . ASP A 1 135 ? -6.606 3.413 30.039 1.00 84.44 135 ASP A N 1
ATOM 1061 C CA . ASP A 1 135 ? -6.414 2.699 31.302 1.00 84.44 135 ASP A CA 1
ATOM 1062 C C . ASP A 1 135 ? -5.456 1.496 31.193 1.00 84.44 135 ASP A C 1
ATOM 1064 O O . ASP A 1 135 ? -5.205 0.815 32.186 1.00 84.44 135 ASP A O 1
ATOM 1068 N N . GLY A 1 136 ? -4.906 1.230 30.003 1.00 81.38 136 GLY A N 1
ATOM 1069 C CA . GLY A 1 136 ? -4.010 0.104 29.737 1.00 81.38 136 GLY A CA 1
ATOM 1070 C C . GLY A 1 136 ? -4.712 -1.250 29.606 1.00 81.38 136 GLY A C 1
ATOM 1071 O O . GLY A 1 136 ? -4.031 -2.274 29.534 1.00 81.38 136 GLY A O 1
ATOM 1072 N N . SER A 1 137 ? -6.047 -1.282 29.575 1.00 82.88 137 SER A N 1
ATOM 1073 C CA . SER A 1 137 ? -6.803 -2.513 29.339 1.00 82.88 137 SER A CA 1
ATOM 1074 C C . SER A 1 137 ? -6.608 -3.056 27.915 1.00 82.88 137 SER A C 1
ATOM 1076 O O . SER A 1 137 ? -6.226 -2.344 26.978 1.00 82.88 137 SER A O 1
ATOM 1078 N N . SER A 1 138 ? -6.846 -4.359 27.741 1.00 79.12 138 SER A N 1
ATOM 1079 C CA . SER A 1 138 ? -6.759 -5.006 26.432 1.00 79.12 138 SER A CA 1
ATOM 1080 C C . SER A 1 138 ? -7.824 -4.456 25.484 1.00 79.12 138 SER A C 1
ATOM 1082 O O . SER A 1 138 ? -9.013 -4.497 25.788 1.00 79.12 138 SER A O 1
ATOM 1084 N N . CYS A 1 139 ? -7.410 -4.004 24.303 1.00 82.56 139 CYS A N 1
ATOM 1085 C CA . CYS A 1 139 ? -8.326 -3.548 23.261 1.00 82.56 139 CYS A CA 1
ATOM 1086 C C . CYS A 1 139 ? -8.776 -4.727 22.395 1.00 82.56 139 CYS A C 1
ATOM 1088 O O . CYS A 1 139 ? -8.246 -4.919 21.301 1.00 82.56 139 CYS A O 1
ATOM 1090 N N . ASP A 1 140 ? -9.711 -5.532 22.885 1.00 85.31 140 ASP A N 1
ATOM 1091 C CA . ASP A 1 140 ? -10.262 -6.663 22.136 1.00 85.31 140 ASP A CA 1
ATOM 1092 C C . ASP A 1 140 ? -11.279 -6.234 21.051 1.00 85.31 140 ASP A C 1
ATOM 1094 O O . ASP A 1 140 ? -11.506 -5.047 20.791 1.00 85.31 140 ASP A O 1
ATOM 1098 N N . ARG A 1 141 ? -11.889 -7.213 20.365 1.00 85.62 141 ARG A N 1
ATOM 1099 C CA . ARG A 1 141 ? -12.889 -6.964 19.310 1.00 85.62 141 ARG A CA 1
ATOM 1100 C C . ARG A 1 141 ? -14.097 -6.174 19.823 1.00 85.62 141 ARG A C 1
ATOM 1102 O O . ARG A 1 141 ? -14.605 -5.324 19.095 1.00 85.62 141 ARG A O 1
ATOM 1109 N N . GLU A 1 142 ? -14.562 -6.453 21.037 1.00 86.44 142 GLU A N 1
ATOM 1110 C CA . GLU A 1 142 ? -15.724 -5.778 21.621 1.00 86.44 142 GLU A CA 1
ATOM 1111 C C . GLU A 1 142 ? -15.398 -4.320 21.953 1.00 86.44 142 GLU A C 1
ATOM 1113 O O . GLU A 1 142 ? -16.167 -3.417 21.613 1.00 86.44 142 GLU A O 1
ATOM 1118 N N . TYR A 1 143 ? -14.215 -4.069 22.513 1.00 88.19 143 TYR A N 1
ATOM 1119 C CA . TYR A 1 143 ? -13.715 -2.724 22.775 1.00 88.19 143 TYR A CA 1
ATOM 1120 C C . TYR A 1 143 ? -13.686 -1.861 21.507 1.00 88.19 143 TYR A C 1
ATOM 1122 O O . TYR A 1 143 ? -14.116 -0.701 21.524 1.00 88.19 143 TYR A O 1
ATOM 1130 N N . VAL A 1 144 ? -13.199 -2.443 20.404 1.00 87.75 144 VAL A N 1
ATOM 1131 C CA . VAL A 1 144 ? -13.085 -1.754 19.115 1.00 87.75 144 VAL A CA 1
ATOM 1132 C C . VAL A 1 144 ? -14.454 -1.465 18.514 1.00 87.75 144 VAL A C 1
ATOM 1134 O O . VAL A 1 144 ? -14.691 -0.356 18.062 1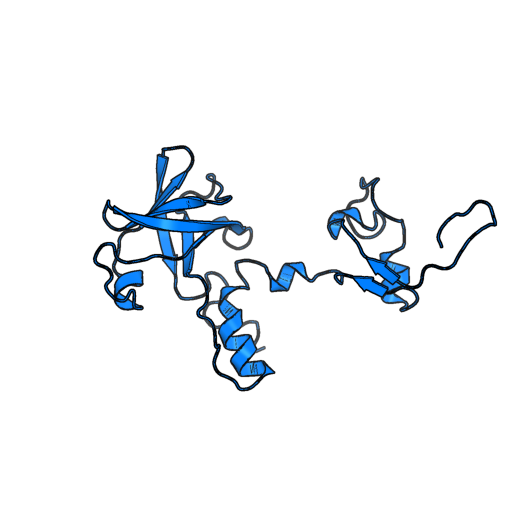.00 87.75 144 VAL A O 1
ATOM 1137 N N . LEU A 1 145 ? -15.371 -2.431 18.484 1.00 89.25 145 LEU A N 1
ATOM 1138 C CA . LEU A 1 145 ? -16.629 -2.263 17.746 1.00 89.25 145 LEU A CA 1
ATOM 1139 C C . LEU A 1 145 ? -17.712 -1.481 18.511 1.00 89.25 145 LEU A C 1
ATOM 1141 O O . LEU A 1 145 ? -18.693 -1.067 17.899 1.00 89.25 145 LEU A O 1
ATOM 1145 N N . SER A 1 146 ? -17.558 -1.289 19.824 1.00 90.00 146 SER A N 1
ATOM 1146 C CA . SER A 1 146 ? -18.553 -0.616 20.680 1.00 90.00 146 SER A CA 1
ATOM 1147 C C . SER A 1 146 ? -18.375 0.900 20.815 1.00 90.00 146 SER A C 1
ATOM 1149 O O . SER A 1 146 ? -19.307 1.578 21.243 1.00 90.00 146 SER A O 1
ATOM 1151 N N . GLY A 1 147 ? -17.192 1.432 20.499 1.00 88.81 147 GLY A N 1
ATOM 1152 C CA . GLY A 1 147 ? -16.876 2.849 20.693 1.00 88.81 147 GLY A CA 1
ATOM 1153 C C . GLY A 1 147 ? -17.400 3.753 19.578 1.00 88.81 147 GLY A C 1
ATOM 1154 O O . GLY A 1 147 ? -17.514 3.331 18.426 1.00 88.81 147 GLY A O 1
ATOM 1155 N N . ASN A 1 148 ? -17.646 5.025 19.902 1.00 93.38 148 ASN A N 1
ATOM 1156 C CA . ASN A 1 148 ? -17.838 6.063 18.888 1.00 93.38 148 ASN A CA 1
ATOM 1157 C C . ASN A 1 148 ? -16.485 6.659 18.518 1.00 93.38 148 ASN A C 1
ATOM 1159 O O . ASN A 1 148 ? -15.766 7.119 19.406 1.00 93.38 148 ASN A O 1
ATOM 1163 N N . TYR A 1 149 ? -16.154 6.658 17.227 1.00 94.25 149 TYR A N 1
ATOM 1164 C CA . TYR A 1 149 ? -14.859 7.116 16.739 1.00 94.25 149 TYR A CA 1
ATOM 1165 C C . TYR A 1 149 ? -14.969 8.428 15.975 1.00 94.25 149 TYR A C 1
ATOM 1167 O O . TYR A 1 149 ? -15.881 8.625 15.172 1.00 94.25 149 TYR A O 1
ATOM 1175 N N . GLU A 1 150 ? -13.984 9.291 16.189 1.00 94.88 150 GLU A N 1
ATOM 1176 C CA . GLU A 1 150 ? -13.763 10.496 15.398 1.00 94.88 150 GLU A CA 1
ATOM 1177 C C . GLU A 1 150 ? -12.283 10.569 15.017 1.00 94.88 150 GLU A C 1
ATOM 1179 O O . GLU A 1 150 ? -11.416 10.166 15.795 1.00 94.88 150 GLU A O 1
ATOM 1184 N N . ILE A 1 151 ? -11.979 11.090 13.832 1.00 93.69 151 ILE A N 1
ATOM 1185 C CA . ILE A 1 151 ? -10.607 11.397 13.424 1.00 93.69 151 ILE A CA 1
ATOM 1186 C C . ILE A 1 151 ? -10.462 12.908 13.344 1.00 93.69 151 ILE A C 1
ATOM 1188 O O . ILE A 1 151 ? -11.301 13.581 12.748 1.00 93.69 151 ILE A O 1
ATOM 1192 N N . GLU A 1 152 ? -9.411 13.442 13.958 1.00 92.25 152 GLU A N 1
ATOM 1193 C CA . GLU A 1 152 ? -9.142 14.876 13.918 1.00 92.25 152 GLU A CA 1
ATOM 1194 C C . GLU A 1 152 ? -8.274 15.235 12.709 1.00 92.25 152 GLU A C 1
ATOM 1196 O O . GLU A 1 152 ? -7.085 14.918 12.661 1.00 92.25 152 GLU A O 1
ATOM 1201 N N . VAL A 1 153 ? -8.876 15.913 11.735 1.00 88.56 153 VAL A N 1
ATOM 1202 C CA . VAL A 1 153 ? -8.237 16.360 10.495 1.00 88.56 153 VAL A CA 1
ATOM 1203 C C . VAL A 1 153 ? -8.177 17.881 10.516 1.00 88.56 153 VAL A C 1
ATOM 1205 O O . VAL A 1 153 ? -9.199 18.547 10.627 1.00 88.56 153 VAL A O 1
ATOM 1208 N N . ALA A 1 154 ? -6.970 18.449 10.452 1.00 85.44 154 ALA A N 1
ATOM 1209 C CA . ALA A 1 154 ? -6.755 19.903 10.462 1.00 85.44 154 ALA A CA 1
ATOM 1210 C C . ALA A 1 154 ? -7.457 20.659 11.622 1.00 85.44 154 ALA A C 1
ATOM 1212 O O . ALA A 1 154 ? -7.829 21.822 11.478 1.00 85.44 154 ALA A O 1
ATOM 1213 N N . GLY A 1 155 ? -7.606 20.011 12.784 1.00 85.38 155 GLY A N 1
ATOM 1214 C CA . GLY A 1 155 ? -8.262 20.573 13.972 1.00 85.38 155 GLY A CA 1
ATOM 1215 C C . GLY A 1 155 ? -9.786 20.407 14.005 1.00 85.38 155 GLY A C 1
ATOM 1216 O O . GLY A 1 155 ? -10.423 20.848 14.961 1.00 85.38 155 GLY A O 1
ATOM 1217 N N . GLU A 1 156 ? -10.374 19.760 13.000 1.00 89.06 156 GLU A N 1
ATOM 1218 C CA . GLU A 1 156 ? -11.787 19.395 12.953 1.00 89.06 156 GLU A CA 1
ATOM 1219 C C . GLU A 1 156 ? -11.965 17.904 13.254 1.00 89.06 156 GLU A C 1
ATOM 1221 O O . GLU A 1 156 ? -11.249 17.065 12.712 1.00 89.06 156 GLU A O 1
ATOM 1226 N N . ARG A 1 157 ? -12.921 17.556 14.123 1.00 91.75 157 ARG A N 1
ATOM 1227 C CA . ARG A 1 157 ? -13.239 16.158 14.442 1.00 91.75 157 ARG A CA 1
ATOM 1228 C C . ARG A 1 157 ? -14.332 15.645 13.525 1.00 91.75 157 ARG A C 1
ATOM 1230 O O . ARG A 1 157 ? -15.449 16.155 13.537 1.00 91.75 157 ARG A O 1
ATOM 1237 N N . LEU A 1 158 ? -13.999 14.611 12.764 1.00 90.50 158 LEU A N 1
ATOM 1238 C CA . LEU A 1 158 ? -14.892 13.998 11.794 1.00 90.50 158 LEU A CA 1
ATOM 1239 C C . LEU A 1 158 ? -15.322 12.616 12.286 1.00 90.50 158 LEU A C 1
ATOM 1241 O O . LEU A 1 158 ? -14.451 11.799 12.601 1.00 90.50 158 LEU A O 1
ATOM 1245 N N . PRO A 1 159 ? -16.628 12.301 12.314 1.00 92.12 159 PRO A N 1
ATOM 1246 C CA . PRO A 1 159 ? -17.094 10.969 12.672 1.00 92.12 159 PRO A CA 1
ATOM 1247 C C . PRO A 1 159 ? -16.511 9.904 11.739 1.00 92.12 159 PRO A C 1
ATOM 1249 O O . PRO A 1 159 ? -16.506 10.051 10.511 1.00 92.12 159 PRO A O 1
ATOM 1252 N N . ALA A 1 160 ? -16.060 8.800 12.321 1.00 89.50 160 ALA A N 1
ATOM 1253 C CA . ALA A 1 160 ? -15.458 7.693 11.601 1.00 89.50 160 ALA A CA 1
ATOM 1254 C C . ALA A 1 160 ? -16.069 6.364 12.027 1.00 89.50 160 ALA A C 1
ATOM 1256 O O . ALA A 1 160 ? -16.408 6.133 13.187 1.00 89.50 160 ALA A O 1
ATOM 1257 N N . ARG A 1 161 ? -16.194 5.455 11.065 1.00 89.12 161 ARG A N 1
ATOM 1258 C CA . ARG A 1 161 ? -16.597 4.076 11.320 1.00 89.12 161 ARG A CA 1
ATOM 1259 C C . ARG A 1 161 ? -15.353 3.214 11.375 1.00 89.12 161 ARG A C 1
ATOM 1261 O O . ARG A 1 161 ? -14.540 3.239 10.457 1.00 89.12 161 ARG A O 1
ATOM 1268 N N . VAL A 1 162 ? -15.222 2.418 12.424 1.00 89.19 162 VAL A N 1
ATOM 1269 C CA . VAL A 1 162 ? -14.178 1.399 12.503 1.00 89.19 162 VAL A CA 1
ATOM 1270 C C . VAL A 1 162 ? -14.698 0.085 11.931 1.00 89.19 162 VAL A C 1
ATOM 1272 O O . VAL A 1 162 ? -15.862 -0.271 12.124 1.00 89.19 162 VAL A O 1
ATOM 1275 N N . SER A 1 163 ? -13.840 -0.637 11.220 1.00 84.19 163 SER A N 1
ATOM 1276 C CA . SER A 1 163 ? -14.109 -2.011 10.813 1.00 84.19 163 SER A CA 1
ATOM 1277 C C . SER A 1 163 ? -12.913 -2.889 11.137 1.00 84.19 163 SER A C 1
ATOM 1279 O O . SER A 1 163 ? -11.756 -2.520 10.921 1.00 84.19 163 SER A O 1
ATOM 1281 N N . LEU A 1 164 ? -13.219 -4.070 11.665 1.00 81.75 164 LEU A N 1
ATOM 1282 C CA . LEU A 1 164 ? -12.262 -5.163 11.793 1.00 81.75 164 LEU A CA 1
ATOM 1283 C C . LEU A 1 164 ? -12.316 -6.108 10.600 1.00 81.75 164 LEU A C 1
ATOM 1285 O O . LEU A 1 164 ? -11.501 -7.011 10.555 1.00 81.75 164 LEU A O 1
ATOM 1289 N N . ASP A 1 165 ? -13.254 -5.902 9.680 1.00 78.44 165 ASP A N 1
ATOM 1290 C CA . ASP A 1 165 ? -13.441 -6.668 8.452 1.00 78.44 165 ASP A CA 1
ATOM 1291 C C . ASP A 1 165 ? -13.117 -5.759 7.241 1.00 78.44 165 ASP A C 1
ATOM 1293 O O . ASP A 1 165 ? -13.148 -4.525 7.370 1.00 78.44 165 ASP A O 1
ATOM 1297 N N . PRO A 1 166 ? -12.808 -6.304 6.053 1.00 70.56 166 PRO A N 1
ATOM 1298 C CA . PRO A 1 166 ? -12.484 -5.485 4.895 1.00 70.56 166 PRO A CA 1
ATOM 1299 C C . PRO A 1 166 ? -13.718 -4.714 4.422 1.00 70.56 166 PRO A C 1
ATOM 1301 O O . PRO A 1 166 ? -14.815 -5.263 4.315 1.00 70.56 166 PRO A O 1
ATOM 1304 N N . TRP A 1 167 ? -13.532 -3.441 4.076 1.00 76.38 167 TRP A N 1
ATOM 1305 C CA . TRP A 1 167 ? -14.615 -2.605 3.547 1.00 76.38 167 TRP A CA 1
ATOM 1306 C C . TRP A 1 167 ? -15.064 -3.024 2.142 1.00 76.38 167 TRP A C 1
ATOM 1308 O O . TRP A 1 167 ? -16.218 -2.819 1.769 1.00 76.38 167 TRP A O 1
ATOM 1318 N N . TYR A 1 168 ? -14.165 -3.636 1.369 1.00 74.88 168 TYR A N 1
ATOM 1319 C CA . TYR A 1 168 ? -14.438 -4.147 0.032 1.00 74.88 168 TYR A CA 1
ATOM 1320 C C . TYR A 1 168 ? -14.372 -5.679 0.002 1.00 74.88 168 TYR A C 1
ATOM 1322 O O . TYR A 1 168 ? -13.390 -6.274 0.439 1.00 74.88 168 TYR A O 1
ATOM 1330 N N . ASP A 1 169 ? -15.419 -6.300 -0.551 1.00 74.81 169 ASP A N 1
ATOM 1331 C CA . ASP A 1 169 ? -15.628 -7.758 -0.610 1.00 74.81 169 ASP A CA 1
ATOM 1332 C C . ASP A 1 169 ? -15.505 -8.487 0.751 1.00 74.81 169 ASP A C 1
ATOM 1334 O O . ASP A 1 169 ? -14.791 -9.478 0.847 1.00 74.81 169 ASP A O 1
ATOM 1338 N N . PRO A 1 170 ? -16.241 -8.091 1.810 1.00 72.38 170 PRO A N 1
ATOM 1339 C CA . PRO A 1 170 ? -16.073 -8.621 3.175 1.00 72.38 170 PRO A CA 1
ATOM 1340 C C . PRO A 1 170 ? -16.216 -10.147 3.332 1.00 72.38 170 PRO A C 1
ATOM 1342 O O . PRO A 1 170 ? -15.919 -10.691 4.391 1.00 72.38 170 PRO A O 1
ATOM 1345 N N . LYS A 1 171 ? -16.707 -10.856 2.307 1.00 76.44 171 LYS A N 1
ATOM 1346 C CA . LYS A 1 171 ? -16.866 -12.320 2.293 1.00 76.44 171 LYS A CA 1
ATOM 1347 C C . LYS A 1 171 ? -15.841 -13.031 1.396 1.00 76.44 171 LYS A C 1
ATOM 1349 O O . LYS A 1 171 ? -15.972 -14.237 1.187 1.00 76.44 171 LYS A O 1
ATOM 1354 N N . SER A 1 172 ? -14.872 -12.298 0.842 1.00 68.31 172 SER A N 1
ATOM 1355 C CA . SER A 1 172 ? -13.898 -12.763 -0.157 1.00 68.31 172 SER A CA 1
ATOM 1356 C C . SER A 1 172 ? -14.541 -13.538 -1.312 1.00 68.31 172 SER A C 1
ATOM 1358 O O . SER A 1 172 ? -13.979 -14.518 -1.808 1.00 68.31 172 SER A O 1
ATOM 1360 N N . ALA A 1 173 ? -15.750 -13.152 -1.725 1.00 75.50 173 ALA A N 1
ATOM 1361 C CA . ALA A 1 173 ? -16.512 -13.896 -2.719 1.00 75.50 173 ALA A CA 1
ATOM 1362 C C . ALA A 1 173 ? -15.850 -13.842 -4.102 1.00 75.50 173 ALA A C 1
ATOM 1364 O O . ALA A 1 173 ? -15.996 -14.783 -4.877 1.00 75.50 173 ALA A O 1
ATOM 1365 N N . ARG A 1 174 ? -15.098 -12.774 -4.400 1.00 65.81 174 ARG A N 1
ATOM 1366 C CA . ARG A 1 174 ? -14.416 -12.581 -5.691 1.00 65.81 174 ARG A CA 1
ATOM 1367 C C . ARG A 1 174 ? -13.073 -13.295 -5.783 1.00 65.81 174 ARG A C 1
ATOM 1369 O O . ARG A 1 174 ? -12.606 -13.562 -6.880 1.00 65.81 174 ARG A O 1
ATOM 1376 N N . VAL A 1 175 ? -12.448 -13.593 -4.646 1.00 54.22 175 VAL A N 1
ATOM 1377 C CA . VAL A 1 175 ? -11.162 -14.312 -4.593 1.00 54.22 175 VAL A CA 1
ATOM 1378 C C . VAL A 1 175 ? -11.370 -15.828 -4.689 1.00 54.22 175 VAL A C 1
ATOM 1380 O O . VAL A 1 175 ? -10.476 -16.558 -5.100 1.00 54.22 175 VAL A O 1
ATOM 1383 N N . ARG A 1 176 ? -12.558 -16.311 -4.307 1.00 52.59 176 ARG A N 1
ATOM 1384 C CA . ARG A 1 176 ? -12.906 -17.740 -4.273 1.00 52.59 176 ARG A CA 1
ATOM 1385 C C . ARG A 1 176 ? -13.510 -18.276 -5.581 1.00 52.59 176 ARG A C 1
ATOM 1387 O O . ARG A 1 176 ? -13.792 -19.471 -5.637 1.00 52.59 176 ARG A O 1
ATOM 1394 N N . SER A 1 177 ? -13.755 -17.418 -6.576 1.00 43.38 177 SER A N 1
ATOM 1395 C CA . SER A 1 177 ? -14.339 -17.769 -7.884 1.00 43.38 177 SER A CA 1
ATOM 1396 C C . SER A 1 177 ? -13.291 -18.006 -8.958 1.00 43.38 177 SER A C 1
ATOM 1398 O O . SER A 1 177 ? -12.372 -17.161 -9.029 1.00 43.38 177 SER A O 1
#

pLDDT: mean 86.53, std 10.11, range [43.38, 97.44]

Foldseek 3Di:
DDQDPVGDDQAAEDEDPDAPQQAALVVHPVPRPPHDHCVVVCVVVNRHYYPPDHPCCVCVDPLNQLCVQVCCCVVVVDGDPDDGWWKKWFPDAVAWDAWFWFKDWPRDGFWGFHGWDRDPVLSTIMTTIDGADPVRDDCDPCNQQVTFIWTQGPNDTTTIHIDSARPPPRVCPVVVD

Secondary structure (DSSP, 8-state):
-EEETTEEE---EEE--S-HHHH-TTTS-TT-SSS-TTHHHHHHTTSSEEESPTTGGGTS-HHHHTTHHHHHHHHH----SSPPPEEEEES-SSSPP-S-PEEEETTEEEEEEEEEEEETTTTEEEEEEEE--TT-----HHHHHHS-EEEEETTEEEEEEEESS-SSSTT-TTT--

Sequence (177 aa):
YMRTTRGLERVHAVYRRLDDDFIDPLEFRPDSMLGVPGLVRAYRAGTVAIANALGTGVADDKAVYHYVPEMIRYYLGEEPLLENVRTYLLTDPEQLLYHNEPIWRDGVIVGSITSGMYGHTLDASLGMGYVSAPDGSSCDREYVLSGNYEIEVAGERLPARVSLDPWYDPKSARVRS